Protein AF-A0A4Q1FIN6-F1 (afdb_monomer_lite)

Radius of gyration: 19.51 Å; chains: 1; bounding box: 45×36×55 Å

Sequence (145 aa):
LEYKYTGNRLNQVIESAMNDTGYEGGNNMIDYDVNGNMTSMKDKGINSIVYNHLNLPNAFAMNYPDPIIVGQRSSANVGYLYRADGTKLRKTYSTRPARGNIRTSMTDYLDGFQYSYREAGGICLTCRTEYAFEEQAYGNISTAF

Foldseek 3Di:
DDFDDDVPATFWDADPDPDPPPQQATPDTFDADPVGHTQADVSVQFRGFDADPVRHTAKTKGWDAAPPDGPFIKIKMWGWDADPVRHTAKIKIWIDGSDDAIKIKMWGDDPNDIDIDTDPHDPDPPPPPVPPPPPCVPPDPPDDD

Structure (mmCIF, N/CA/C/O backbone):
data_AF-A0A4Q1FIN6-F1
#
_entry.id   AF-A0A4Q1FIN6-F1
#
loop_
_atom_site.group_PDB
_atom_site.id
_atom_site.type_symbol
_atom_site.label_atom_id
_atom_site.label_alt_id
_atom_site.label_comp_id
_atom_site.label_asym_id
_atom_site.label_entity_id
_atom_site.label_seq_id
_atom_site.pdbx_PDB_ins_code
_atom_site.Cartn_x
_atom_site.Cartn_y
_atom_site.Cartn_z
_atom_site.occupancy
_atom_site.B_iso_or_equiv
_atom_site.auth_seq_id
_atom_site.auth_comp_id
_atom_site.auth_asym_id
_atom_site.auth_atom_id
_atom_site.pdbx_PDB_model_num
ATOM 1 N N . LEU A 1 1 ? -11.614 7.929 20.651 1.00 92.00 1 LEU A N 1
ATOM 2 C CA . LEU A 1 1 ? -10.878 6.816 20.026 1.00 92.00 1 LEU A CA 1
ATOM 3 C C . LEU A 1 1 ? -10.978 5.516 20.825 1.00 92.00 1 LEU A C 1
ATOM 5 O O . LEU A 1 1 ? -10.519 5.448 21.959 1.00 92.00 1 LEU A O 1
ATOM 9 N N . GLU A 1 2 ? -11.569 4.492 20.220 1.00 94.69 2 GLU A N 1
ATOM 10 C CA . GLU A 1 2 ? -11.698 3.129 20.735 1.00 94.69 2 GLU A CA 1
ATOM 11 C C . GLU A 1 2 ? -11.247 2.121 19.663 1.00 94.69 2 GLU A C 1
ATOM 13 O O . GLU A 1 2 ? -11.456 2.330 18.469 1.00 94.69 2 GLU A O 1
ATOM 18 N N . TYR A 1 3 ? -10.653 1.008 20.093 1.00 96.12 3 TYR A N 1
ATOM 19 C CA . TYR A 1 3 ? -10.201 -0.074 19.221 1.00 96.12 3 TYR A CA 1
ATOM 20 C C . TYR A 1 3 ? -10.853 -1.390 19.649 1.00 96.12 3 TYR A C 1
ATOM 22 O O . TYR A 1 3 ? -10.762 -1.780 20.815 1.00 96.12 3 TYR A O 1
ATOM 30 N N . LYS A 1 4 ? -11.496 -2.093 18.715 1.00 97.69 4 LYS A N 1
ATOM 31 C CA . LYS A 1 4 ? -12.129 -3.396 18.966 1.00 97.69 4 LYS A CA 1
ATOM 32 C C . LYS A 1 4 ? -11.253 -4.513 18.416 1.00 97.69 4 LYS A C 1
ATOM 34 O O . LYS A 1 4 ? -10.851 -4.459 17.257 1.00 97.69 4 LYS A O 1
ATOM 39 N N . TYR A 1 5 ? -11.024 -5.552 19.213 1.00 97.75 5 TYR A N 1
ATOM 40 C CA . TYR A 1 5 ? -10.143 -6.665 18.856 1.00 97.75 5 TYR A CA 1
ATOM 41 C C . TYR A 1 5 ? -10.814 -8.030 19.022 1.00 97.75 5 TYR A C 1
ATOM 43 O O . TYR A 1 5 ? -11.713 -8.204 19.844 1.00 97.75 5 TYR A O 1
ATOM 51 N N . THR A 1 6 ? -10.314 -9.018 18.280 1.00 97.06 6 THR A N 1
ATOM 52 C CA . THR A 1 6 ? -10.468 -10.447 18.580 1.00 97.06 6 THR A CA 1
ATOM 53 C C . THR A 1 6 ? -9.068 -11.035 18.702 1.00 97.06 6 THR A C 1
ATOM 55 O O . THR A 1 6 ? -8.363 -11.169 17.704 1.00 97.06 6 THR A O 1
ATOM 58 N N . GLY A 1 7 ? -8.637 -11.352 19.924 1.00 95.69 7 GLY A N 1
ATOM 59 C CA . GLY A 1 7 ? -7.244 -11.732 20.175 1.00 95.69 7 GLY A CA 1
ATOM 60 C C . GLY A 1 7 ? -6.283 -10.602 19.785 1.00 95.69 7 GLY A C 1
ATOM 61 O O . GLY A 1 7 ? -6.465 -9.465 20.211 1.00 95.69 7 GLY A O 1
ATOM 62 N N . ASN A 1 8 ? -5.289 -10.905 18.947 1.00 94.44 8 ASN A N 1
ATOM 63 C CA . ASN A 1 8 ? -4.322 -9.940 18.406 1.00 94.44 8 ASN A CA 1
ATOM 64 C C . ASN A 1 8 ? -4.776 -9.269 17.091 1.00 94.44 8 ASN A C 1
ATOM 66 O O . ASN A 1 8 ? -3.990 -8.563 16.461 1.00 94.44 8 ASN A O 1
ATOM 70 N N . ARG A 1 9 ? -6.022 -9.491 16.657 1.00 96.19 9 ARG A N 1
ATOM 71 C CA . ARG A 1 9 ? -6.572 -8.952 15.408 1.00 96.19 9 ARG A CA 1
ATOM 72 C C . ARG A 1 9 ? -7.428 -7.717 15.669 1.00 96.19 9 ARG A C 1
ATOM 74 O O . ARG A 1 9 ? -8.402 -7.798 16.417 1.00 96.19 9 ARG A O 1
ATOM 81 N N . LEU A 1 10 ? -7.090 -6.595 15.033 1.00 97.38 10 LEU A N 1
ATOM 82 C CA . LEU A 1 10 ? -7.887 -5.366 15.066 1.00 97.38 10 LEU A CA 1
ATOM 83 C C . LEU A 1 10 ? -9.116 -5.516 14.164 1.00 97.38 10 LEU A C 1
ATOM 85 O O . LEU A 1 10 ? -8.983 -5.628 12.956 1.00 97.38 10 LEU A O 1
ATOM 89 N N . ASN A 1 11 ? -10.315 -5.486 14.732 1.00 97.50 11 ASN A N 1
ATOM 90 C CA . ASN A 1 11 ? -11.551 -5.640 13.964 1.00 97.50 11 ASN A CA 1
ATOM 91 C C . ASN A 1 11 ? -12.143 -4.300 13.511 1.00 97.50 11 ASN A C 1
ATOM 93 O O . ASN A 1 11 ? -12.801 -4.248 12.477 1.00 97.50 11 ASN A O 1
ATOM 97 N N . GLN A 1 12 ? -11.983 -3.240 14.310 1.00 97.31 12 GLN A N 1
ATOM 98 C CA . GLN A 1 12 ? -12.655 -1.958 14.085 1.00 97.31 12 GLN A CA 1
ATOM 99 C C . GLN A 1 12 ? -11.961 -0.839 14.872 1.00 97.31 12 GLN A C 1
ATOM 101 O O . GLN A 1 12 ? -11.535 -1.055 16.011 1.00 97.31 12 GLN A O 1
ATOM 106 N N . VAL A 1 13 ? -11.900 0.362 14.292 1.00 95.56 13 VAL A N 1
ATOM 107 C CA . VAL A 1 13 ? -11.505 1.599 14.983 1.00 95.56 13 VAL A CA 1
ATOM 108 C C . VAL A 1 13 ? -12.723 2.510 15.057 1.00 95.56 13 VAL A C 1
ATOM 110 O O . VAL A 1 13 ? -13.366 2.760 14.043 1.00 95.56 13 VAL A O 1
ATOM 113 N N . ILE A 1 14 ? -13.066 2.996 16.247 1.00 93.75 14 ILE A N 1
ATOM 114 C CA . ILE A 1 14 ? -14.185 3.916 16.462 1.00 93.75 14 ILE A CA 1
ATOM 115 C C . ILE A 1 14 ? -13.612 5.245 16.944 1.00 93.75 14 ILE A C 1
ATOM 117 O O . ILE A 1 14 ? -13.064 5.341 18.045 1.00 93.75 14 ILE A O 1
ATOM 121 N N . GLU A 1 15 ? -13.740 6.284 16.124 1.00 89.44 15 GLU A N 1
ATOM 122 C CA . GLU A 1 15 ? -13.460 7.653 16.543 1.00 89.44 15 GLU A CA 1
ATOM 123 C C . GLU A 1 15 ? -14.772 8.378 16.844 1.00 89.44 15 GLU A C 1
ATOM 125 O O . GLU A 1 15 ? -15.567 8.649 15.950 1.00 89.44 15 GLU A O 1
ATOM 130 N N . SER A 1 16 ? -15.003 8.658 18.125 1.00 87.75 16 SER A N 1
ATOM 131 C CA . SER A 1 16 ? -16.193 9.377 18.599 1.00 87.75 16 SER A CA 1
ATOM 132 C C . SER A 1 16 ? -15.916 10.860 18.833 1.00 87.75 16 SER A C 1
ATOM 134 O O . SER A 1 16 ? -16.850 11.626 19.065 1.00 87.75 16 SER A O 1
ATOM 136 N N . ALA A 1 17 ? -14.645 11.274 18.827 1.00 84.25 17 ALA A N 1
ATOM 137 C CA . ALA A 1 17 ? -14.299 12.681 18.912 1.00 84.25 17 ALA A CA 1
ATOM 138 C C . ALA A 1 17 ? -14.576 13.351 17.559 1.00 84.25 17 ALA A C 1
ATOM 140 O O . ALA A 1 17 ? -14.080 12.903 16.530 1.00 84.25 17 ALA A O 1
ATOM 141 N N . MET A 1 18 ? -15.323 14.458 17.562 1.00 74.38 18 MET A N 1
ATOM 142 C CA . MET A 1 18 ? -15.483 15.328 16.387 1.00 74.38 18 MET A CA 1
ATOM 143 C C . MET A 1 18 ? -14.222 16.183 16.181 1.00 74.38 18 MET A C 1
ATOM 145 O O . MET A 1 18 ? -14.266 17.405 16.285 1.00 74.38 18 MET A O 1
ATOM 149 N N . ASN A 1 19 ? -13.075 15.528 15.993 1.00 77.25 19 ASN A N 1
ATOM 150 C CA .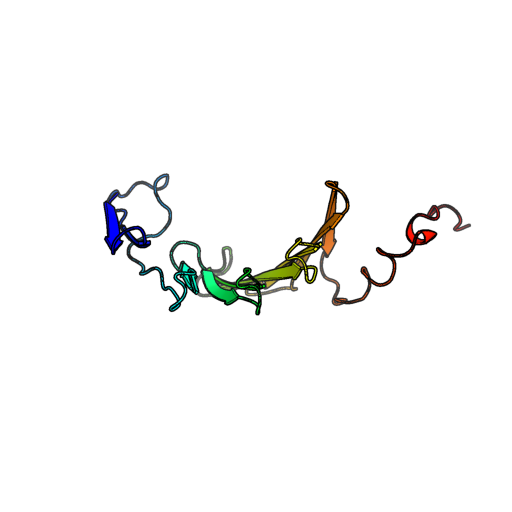 ASN A 1 19 ? -11.798 16.181 15.743 1.00 77.25 19 ASN A CA 1
ATOM 151 C C . ASN A 1 19 ? -11.298 15.829 14.340 1.00 77.25 19 ASN A C 1
ATOM 153 O O . ASN A 1 19 ? -10.924 14.685 14.082 1.00 77.25 19 ASN A O 1
ATOM 157 N N . ASP A 1 20 ? -11.194 16.843 13.487 1.00 74.06 20 ASP A N 1
ATOM 158 C CA . ASP A 1 20 ? -10.748 16.722 12.095 1.00 74.06 20 ASP A CA 1
ATOM 159 C C . ASP A 1 20 ? -9.272 16.301 11.948 1.00 74.06 20 ASP A C 1
ATOM 161 O O . ASP A 1 20 ? -8.829 15.966 10.855 1.00 74.06 20 ASP A O 1
ATOM 165 N N . THR A 1 21 ? -8.498 16.295 13.040 1.00 83.62 21 THR A N 1
ATOM 166 C CA . THR A 1 21 ? -7.094 15.832 13.072 1.00 83.62 21 THR A CA 1
ATOM 167 C C . THR A 1 21 ? -6.921 14.429 13.667 1.00 83.62 21 THR A C 1
ATOM 169 O O . THR A 1 21 ? -5.796 13.953 13.819 1.00 83.62 21 THR A O 1
ATOM 172 N N . GLY A 1 22 ? -8.024 13.783 14.057 1.00 84.31 22 GLY A N 1
ATOM 173 C CA . GLY A 1 22 ? -8.038 12.450 14.656 1.00 84.31 22 GLY A CA 1
ATOM 174 C C . GLY A 1 22 ? -7.893 11.315 13.640 1.00 84.31 22 GLY A C 1
ATOM 175 O O . GLY A 1 22 ? -7.380 11.479 12.534 1.00 84.31 22 GLY A O 1
ATOM 176 N N . TYR A 1 23 ? -8.352 10.120 14.022 1.00 88.62 23 TYR A N 1
ATOM 177 C CA . TYR A 1 23 ? -8.404 9.001 13.087 1.00 88.62 23 TYR A CA 1
ATOM 178 C C . TYR A 1 23 ? -9.406 9.298 11.964 1.00 88.62 23 TYR A C 1
ATOM 180 O O . TYR A 1 23 ? -10.609 9.350 12.193 1.00 88.62 23 TYR A O 1
ATOM 188 N N . GLU A 1 24 ? -8.900 9.469 10.742 1.00 82.25 24 GLU A N 1
ATOM 189 C CA . GLU A 1 24 ? -9.739 9.684 9.562 1.00 82.25 24 GLU A CA 1
ATOM 190 C C . GLU A 1 24 ? -10.608 8.451 9.270 1.00 82.25 24 GLU A C 1
ATOM 192 O O . GLU A 1 24 ? -10.077 7.356 9.027 1.00 82.25 24 GLU A O 1
ATOM 197 N N . GLY A 1 25 ? -11.928 8.655 9.256 1.00 79.00 25 GLY A N 1
ATOM 198 C CA . GLY A 1 25 ? -12.928 7.605 9.074 1.00 79.00 25 GLY A CA 1
ATOM 199 C C . GLY A 1 25 ? -13.342 6.965 10.398 1.00 79.00 25 GLY A C 1
ATOM 200 O O . GLY A 1 25 ? -13.456 7.637 11.419 1.00 79.00 25 GLY A O 1
ATOM 201 N N . GLY A 1 26 ? -13.589 5.658 10.374 1.00 88.00 26 GLY A N 1
ATOM 202 C CA . GLY A 1 26 ? -13.938 4.873 11.549 1.00 88.00 26 GLY A CA 1
ATOM 203 C C . GLY A 1 26 ? -15.290 4.190 11.428 1.00 88.00 26 GLY A C 1
ATOM 204 O O . GLY A 1 26 ? -16.065 4.387 10.489 1.00 88.00 26 GLY A O 1
ATOM 205 N N . ASN A 1 27 ? -15.565 3.361 12.428 1.00 93.25 27 ASN A N 1
ATOM 206 C CA . ASN A 1 27 ? -16.770 2.557 12.556 1.00 93.25 27 ASN A CA 1
ATOM 207 C C . ASN A 1 27 ? -16.973 1.531 11.420 1.00 93.25 27 ASN A C 1
ATOM 209 O O . ASN A 1 27 ? -17.999 0.855 11.393 1.00 93.25 27 ASN A O 1
ATOM 213 N N . ASN A 1 28 ? -15.998 1.328 10.526 1.00 95.50 28 ASN A N 1
ATOM 214 C CA . ASN A 1 28 ? -16.043 0.245 9.547 1.00 95.50 28 ASN A CA 1
ATOM 215 C C . ASN A 1 28 ? -15.323 -1.003 10.058 1.00 95.50 28 ASN A C 1
ATOM 217 O O . ASN A 1 28 ? -14.253 -0.930 10.659 1.00 95.50 28 ASN A O 1
ATOM 221 N N . MET A 1 29 ? -15.895 -2.167 9.755 1.00 97.44 29 MET A N 1
ATOM 222 C CA . MET A 1 29 ? -15.228 -3.444 9.994 1.00 97.44 29 MET A CA 1
ATOM 223 C C . MET A 1 29 ? -14.031 -3.615 9.058 1.00 97.44 29 MET A C 1
ATOM 225 O O . MET A 1 29 ? -14.106 -3.300 7.866 1.00 97.44 29 MET A O 1
ATOM 229 N N . ILE A 1 30 ? -12.953 -4.145 9.624 1.00 98.25 30 ILE A N 1
ATOM 230 C CA . ILE A 1 30 ? -11.767 -4.616 8.920 1.00 98.25 30 ILE A CA 1
ATOM 231 C C . ILE A 1 30 ? -11.948 -6.116 8.696 1.00 98.25 30 ILE A C 1
ATOM 233 O O . ILE A 1 30 ? -12.078 -6.887 9.652 1.00 98.25 30 ILE A O 1
ATOM 237 N N . ASP A 1 31 ? -11.994 -6.518 7.430 1.00 98.19 31 ASP A N 1
ATOM 238 C CA . ASP A 1 31 ? -12.196 -7.913 7.049 1.00 98.19 31 ASP A CA 1
ATOM 239 C C . ASP A 1 31 ? -10.853 -8.648 6.964 1.00 98.19 31 ASP A C 1
ATOM 241 O O . ASP A 1 31 ? -9.815 -8.047 6.672 1.00 98.19 31 ASP A O 1
ATOM 245 N N . TYR A 1 32 ? -10.879 -9.959 7.210 1.00 98.12 32 TYR A N 1
ATOM 246 C CA . TYR A 1 32 ? -9.703 -10.825 7.183 1.00 98.12 32 TYR A CA 1
ATOM 247 C C . TYR A 1 32 ? -10.011 -12.159 6.508 1.00 98.12 32 TYR A C 1
ATOM 249 O O . TYR A 1 32 ? -11.142 -12.643 6.568 1.00 98.12 32 TYR A O 1
ATOM 257 N N . ASP A 1 33 ? -8.999 -12.769 5.899 1.00 96.44 33 ASP A N 1
ATOM 258 C CA . ASP A 1 33 ? -9.067 -14.154 5.441 1.00 96.44 33 ASP A CA 1
ATOM 259 C C . ASP A 1 33 ? -8.766 -15.153 6.575 1.00 96.44 33 ASP A C 1
ATOM 261 O O . ASP A 1 33 ? -8.475 -14.787 7.719 1.00 96.44 33 ASP A O 1
ATOM 265 N N . VAL A 1 34 ? -8.848 -16.447 6.254 1.00 95.00 34 VAL A N 1
ATOM 266 C CA . VAL A 1 34 ? -8.607 -17.549 7.203 1.00 95.00 34 VAL A CA 1
ATOM 267 C C . VAL A 1 34 ? -7.155 -17.641 7.680 1.00 95.00 34 VAL A C 1
ATOM 269 O O . VAL A 1 34 ? -6.909 -18.194 8.748 1.00 95.00 34 VAL A O 1
ATOM 272 N N . ASN A 1 35 ? -6.209 -17.079 6.924 1.00 94.75 35 ASN A N 1
ATOM 273 C CA . ASN A 1 35 ? -4.792 -17.025 7.284 1.00 94.75 35 ASN A CA 1
ATOM 274 C C . ASN A 1 35 ? -4.478 -15.808 8.171 1.00 94.75 35 ASN A C 1
ATOM 276 O O . ASN A 1 3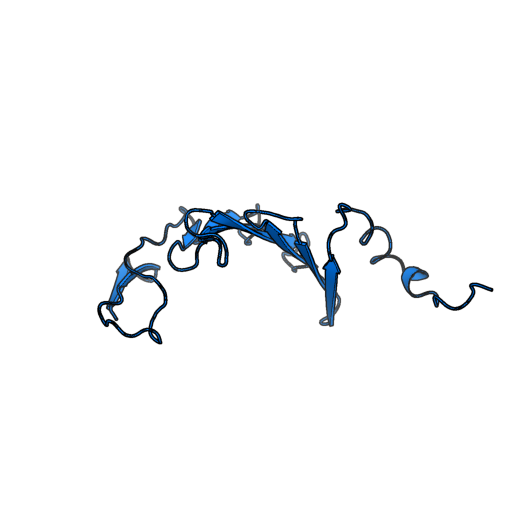5 ? -3.342 -15.637 8.609 1.00 94.75 35 ASN A O 1
ATOM 280 N N . GLY A 1 36 ? -5.477 -14.965 8.451 1.00 95.19 36 GLY A N 1
ATOM 281 C CA . GLY A 1 36 ? -5.329 -13.765 9.265 1.00 95.19 36 GLY A CA 1
ATOM 282 C C . GLY A 1 36 ? -4.791 -12.563 8.495 1.00 95.19 36 GLY A C 1
ATOM 283 O O . GLY A 1 36 ? -4.437 -11.564 9.123 1.00 95.19 36 GLY A O 1
ATOM 284 N N . ASN A 1 37 ? -4.753 -12.608 7.161 1.00 97.69 37 ASN A N 1
ATOM 285 C CA . ASN A 1 37 ? -4.421 -11.427 6.376 1.00 97.69 37 ASN A CA 1
ATOM 286 C C . ASN A 1 37 ? -5.636 -10.514 6.242 1.00 97.69 37 ASN A C 1
ATOM 288 O O . ASN A 1 37 ? -6.764 -10.979 6.101 1.00 97.69 37 ASN A O 1
ATOM 292 N N . MET A 1 38 ? -5.405 -9.205 6.252 1.00 97.88 38 MET A N 1
ATOM 293 C CA . MET A 1 38 ? -6.457 -8.213 6.053 1.00 97.88 38 MET A CA 1
ATOM 294 C C . MET A 1 38 ? -6.960 -8.254 4.607 1.00 97.88 38 MET A C 1
ATOM 296 O O . MET A 1 38 ? -6.171 -8.111 3.685 1.00 97.88 38 MET A O 1
ATOM 300 N N . THR A 1 39 ? -8.265 -8.381 4.387 1.00 98.31 39 THR A N 1
ATOM 301 C CA . THR A 1 39 ? -8.869 -8.371 3.044 1.00 98.31 39 THR A CA 1
ATOM 302 C C . THR A 1 39 ? -9.565 -7.056 2.717 1.00 98.31 39 THR A C 1
ATOM 304 O O . THR A 1 39 ? -9.785 -6.776 1.540 1.00 98.31 39 THR A O 1
ATOM 307 N N . SER A 1 40 ? -9.872 -6.210 3.706 1.00 97.88 40 SER A N 1
ATOM 308 C CA . SER A 1 40 ? -10.412 -4.864 3.481 1.00 97.88 40 SER A CA 1
ATOM 309 C C . SER A 1 40 ? -10.042 -3.897 4.615 1.00 97.88 40 SER A C 1
ATOM 311 O O . SER A 1 40 ? -9.857 -4.307 5.758 1.00 97.88 40 SER A O 1
ATOM 313 N N . MET A 1 41 ? -9.955 -2.598 4.305 1.00 96.25 41 MET A N 1
ATOM 314 C CA . MET A 1 41 ? -9.803 -1.519 5.290 1.00 96.25 41 MET A CA 1
ATOM 315 C C . MET A 1 41 ? 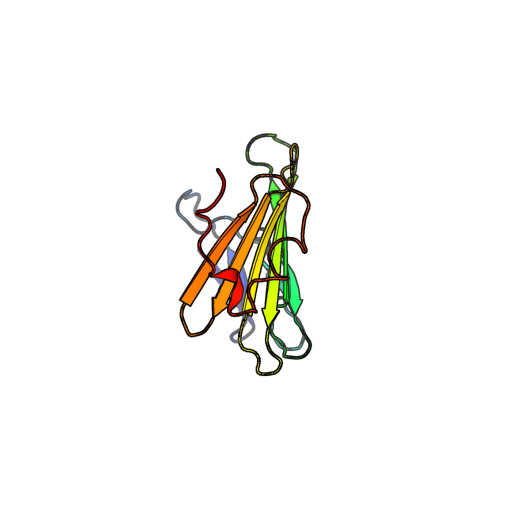-10.529 -0.268 4.793 1.00 96.25 41 MET A C 1
ATOM 317 O O . MET A 1 41 ? -9.930 0.684 4.282 1.00 96.25 41 MET A O 1
ATOM 321 N N . LYS A 1 42 ? -11.859 -0.289 4.911 1.00 95.44 42 LYS A N 1
ATOM 322 C CA . LYS A 1 42 ? -12.752 0.728 4.329 1.00 95.44 42 LYS A CA 1
ATOM 323 C C . LYS A 1 42 ? -12.509 2.133 4.883 1.00 95.44 42 LYS A C 1
ATOM 325 O O . LYS A 1 42 ? -12.641 3.092 4.130 1.00 95.44 42 LYS A O 1
ATOM 330 N N . ASP A 1 43 ? -12.046 2.245 6.128 1.00 92.56 43 ASP A N 1
ATOM 331 C CA . ASP A 1 43 ? -11.628 3.519 6.737 1.00 92.56 43 ASP A CA 1
ATOM 332 C C . ASP A 1 43 ? -10.491 4.207 5.971 1.00 92.56 43 ASP A C 1
ATOM 334 O O . ASP A 1 43 ? -10.348 5.423 6.024 1.00 92.56 43 ASP A O 1
ATOM 338 N N . LYS A 1 44 ? -9.690 3.441 5.222 1.00 90.88 44 LYS A N 1
ATOM 339 C CA . LYS A 1 44 ? -8.615 3.945 4.353 1.00 90.88 44 LYS A CA 1
ATOM 340 C C . LYS A 1 44 ? -8.965 3.846 2.869 1.00 90.88 44 LYS A C 1
ATOM 342 O O . LYS A 1 44 ? -8.089 3.911 2.011 1.00 90.88 44 LYS A O 1
ATOM 347 N N . GLY A 1 45 ? -10.249 3.657 2.560 1.00 93.00 45 GLY A N 1
ATOM 348 C CA . GLY A 1 45 ? -10.756 3.514 1.200 1.00 93.00 45 GLY A CA 1
ATOM 349 C C . GLY A 1 45 ? -10.335 2.219 0.507 1.00 93.00 45 GLY A C 1
ATOM 350 O O . GLY A 1 45 ? -10.530 2.118 -0.698 1.00 93.00 45 GLY A O 1
ATOM 351 N N . ILE A 1 46 ? -9.763 1.240 1.222 1.00 96.62 46 ILE A N 1
ATOM 352 C CA . ILE A 1 46 ? -9.320 -0.043 0.657 1.00 96.62 46 ILE A CA 1
ATOM 353 C C . ILE A 1 46 ? -10.493 -1.023 0.692 1.00 96.62 46 ILE A C 1
ATOM 355 O O . ILE A 1 46 ? -10.870 -1.525 1.752 1.00 96.62 46 ILE A O 1
ATOM 359 N N . ASN A 1 47 ? -11.073 -1.304 -0.472 1.00 97.19 47 ASN A N 1
ATOM 360 C CA . ASN A 1 47 ? -12.217 -2.205 -0.595 1.00 97.19 47 ASN A CA 1
ATOM 361 C C . ASN A 1 47 ? -11.806 -3.672 -0.656 1.00 97.19 47 ASN A C 1
ATOM 363 O O . ASN A 1 47 ? -12.542 -4.515 -0.153 1.00 97.19 47 ASN A O 1
ATOM 367 N N . SER A 1 48 ? -10.662 -3.967 -1.274 1.00 98.25 48 SER A N 1
ATOM 368 C CA . SER A 1 48 ? -10.145 -5.329 -1.357 1.00 98.25 48 SER A CA 1
ATOM 369 C C . SER A 1 48 ? -8.626 -5.359 -1.346 1.00 98.25 48 SER A C 1
ATOM 371 O O . SER A 1 48 ? -7.982 -4.559 -2.031 1.00 98.25 48 SER A O 1
ATOM 373 N N . ILE A 1 49 ? -8.078 -6.343 -0.647 1.00 98.56 49 ILE A N 1
ATOM 374 C CA . ILE A 1 49 ? -6.677 -6.742 -0.695 1.00 98.56 49 ILE A CA 1
ATOM 375 C C . ILE A 1 49 ? -6.644 -8.200 -1.147 1.00 98.56 49 ILE A C 1
ATOM 377 O O . ILE A 1 49 ? -7.305 -9.057 -0.563 1.00 98.56 49 ILE A O 1
ATOM 381 N N . VAL A 1 50 ? -5.900 -8.469 -2.214 1.00 98.06 50 VAL A N 1
ATOM 382 C CA . VAL A 1 50 ? -5.701 -9.810 -2.767 1.00 98.06 50 VAL A CA 1
ATOM 383 C C . VAL A 1 50 ? -4.256 -10.210 -2.537 1.00 98.06 50 VAL A C 1
ATOM 385 O O . VAL A 1 50 ? -3.353 -9.396 -2.733 1.00 98.06 50 VAL A O 1
ATOM 388 N N . TYR A 1 51 ? -4.043 -11.467 -2.167 1.00 98.12 51 TYR A N 1
ATOM 389 C CA . TYR A 1 51 ? -2.735 -12.044 -1.875 1.00 98.12 51 TYR A CA 1
ATOM 390 C C . TYR A 1 51 ? -2.336 -13.053 -2.953 1.00 98.12 51 TYR A C 1
ATOM 392 O O . TYR A 1 51 ? -3.192 -13.628 -3.625 1.00 98.12 51 TYR A O 1
ATOM 400 N N . ASN A 1 52 ? -1.032 -13.242 -3.148 1.00 95.88 52 ASN A N 1
ATOM 401 C CA . ASN A 1 52 ? -0.504 -14.262 -4.053 1.00 95.88 52 ASN A CA 1
ATOM 402 C C . ASN A 1 52 ? -0.292 -15.609 -3.331 1.00 95.88 52 ASN A C 1
ATOM 404 O O . ASN A 1 52 ? -0.530 -15.739 -2.132 1.00 95.88 52 ASN A O 1
ATOM 408 N N . HIS A 1 53 ? 0.206 -16.614 -4.057 1.00 95.00 53 HIS A N 1
ATOM 409 C CA . HIS A 1 53 ? 0.478 -17.953 -3.512 1.00 95.00 53 HIS A CA 1
ATOM 410 C C . HIS A 1 53 ? 1.546 -17.990 -2.402 1.00 95.00 53 HIS A C 1
ATOM 412 O O . HIS A 1 53 ? 1.606 -18.967 -1.664 1.00 95.00 53 HIS A O 1
ATOM 418 N N . LEU A 1 54 ? 2.363 -16.938 -2.258 1.00 96.25 54 LEU A N 1
ATOM 419 C CA . LEU A 1 54 ? 3.332 -16.773 -1.165 1.00 96.25 54 LEU A CA 1
ATOM 420 C C . LEU A 1 54 ? 2.729 -16.037 0.042 1.00 96.25 54 LEU A C 1
ATOM 422 O O . LEU A 1 54 ? 3.455 -15.652 0.955 1.00 96.25 54 LEU A O 1
ATOM 426 N N . ASN A 1 55 ? 1.413 -15.802 0.035 1.00 96.88 55 ASN A N 1
ATOM 427 C CA . ASN A 1 55 ? 0.703 -15.017 1.038 1.00 96.88 55 ASN A CA 1
ATOM 428 C C . ASN A 1 55 ? 1.197 -13.556 1.138 1.00 96.88 55 ASN A C 1
ATOM 430 O O . ASN A 1 55 ? 1.057 -12.906 2.173 1.00 96.88 55 ASN A O 1
ATOM 434 N N . LEU A 1 56 ? 1.778 -13.021 0.057 1.00 97.44 56 LEU A N 1
ATOM 435 C CA . LEU A 1 56 ? 2.214 -11.626 -0.034 1.00 97.44 56 LEU A CA 1
ATOM 436 C C . LEU A 1 56 ? 1.119 -10.764 -0.681 1.00 97.44 56 LEU A C 1
ATOM 438 O O . LEU A 1 56 ? 0.440 -11.244 -1.595 1.00 97.44 56 LEU A O 1
ATOM 442 N N . PRO A 1 57 ? 0.947 -9.493 -0.263 1.00 97.19 57 PRO A N 1
ATOM 443 C CA . PRO A 1 57 ? -0.040 -8.603 -0.867 1.00 97.19 57 PRO A CA 1
ATOM 444 C C . PRO A 1 57 ? 0.224 -8.407 -2.362 1.00 97.19 57 PRO A C 1
ATOM 446 O O . PRO A 1 57 ? 1.258 -7.883 -2.753 1.00 97.19 57 PRO A O 1
ATOM 449 N N . ASN A 1 58 ? -0.721 -8.800 -3.204 1.00 97.38 58 ASN A N 1
ATOM 450 C CA . ASN A 1 58 ? -0.599 -8.753 -4.657 1.00 97.38 58 ASN A CA 1
ATOM 451 C C . ASN A 1 58 ? -1.286 -7.521 -5.251 1.00 97.38 58 ASN A C 1
ATOM 453 O O . ASN A 1 58 ? -0.718 -6.841 -6.106 1.00 97.38 58 ASN A O 1
ATOM 457 N N . ALA A 1 59 ? -2.501 -7.222 -4.786 1.00 97.50 59 ALA A N 1
ATOM 458 C CA . ALA A 1 59 ? -3.291 -6.115 -5.305 1.00 97.50 59 ALA A CA 1
ATOM 459 C C . ALA A 1 59 ? -4.170 -5.469 -4.231 1.00 97.50 59 ALA A C 1
ATOM 461 O O . ALA A 1 59 ? -4.746 -6.157 -3.394 1.00 97.50 59 ALA A O 1
ATOM 462 N N . PHE A 1 60 ? -4.306 -4.148 -4.301 1.00 98.25 60 PHE A N 1
ATOM 463 C CA . PHE A 1 60 ? -5.224 -3.342 -3.504 1.00 98.25 60 PHE A CA 1
ATOM 464 C C . PHE A 1 60 ? -6.154 -2.621 -4.468 1.00 98.25 60 PHE A C 1
ATOM 466 O O . PHE A 1 60 ? -5.661 -1.954 -5.379 1.00 98.25 60 PHE A O 1
ATOM 473 N N . ALA A 1 61 ? -7.464 -2.709 -4.248 1.00 97.94 61 ALA A N 1
ATOM 474 C CA . ALA A 1 61 ? -8.442 -1.884 -4.947 1.00 97.94 61 ALA A CA 1
ATOM 475 C C . ALA A 1 61 ? -9.066 -0.896 -3.965 1.00 97.94 61 ALA A C 1
ATOM 477 O O . ALA A 1 61 ? -9.531 -1.274 -2.884 1.00 97.94 61 ALA A O 1
ATOM 478 N N . MET A 1 62 ? -9.058 0.376 -4.346 1.00 97.06 62 MET A N 1
ATOM 479 C CA . MET A 1 62 ? -9.496 1.485 -3.514 1.00 97.06 62 MET A CA 1
ATOM 480 C C . MET A 1 62 ? -10.575 2.283 -4.228 1.00 97.06 62 MET A C 1
ATOM 482 O O . MET A 1 62 ? -10.427 2.603 -5.407 1.00 97.06 62 MET A O 1
ATOM 486 N N . ASN A 1 63 ? -11.623 2.660 -3.504 1.00 93.12 63 ASN A N 1
ATOM 487 C CA . ASN A 1 63 ? -12.669 3.549 -3.992 1.00 93.12 63 ASN A CA 1
ATOM 488 C C . ASN A 1 63 ? -12.965 4.611 -2.942 1.00 93.12 63 ASN A C 1
ATOM 490 O O . ASN A 1 63 ? -13.280 4.308 -1.791 1.00 93.12 63 ASN A O 1
ATOM 494 N N . TYR A 1 64 ? -12.918 5.866 -3.360 1.00 90.00 64 TYR A N 1
ATOM 495 C CA . TYR A 1 64 ? -13.115 7.015 -2.486 1.00 90.00 64 TYR A CA 1
ATOM 496 C C . TYR A 1 64 ? -13.950 8.087 -3.198 1.00 90.00 64 TYR A C 1
ATOM 498 O O . TYR A 1 64 ? -14.066 8.068 -4.429 1.00 90.00 64 TYR A O 1
ATOM 506 N N . PRO A 1 65 ? -14.624 8.977 -2.449 1.00 90.88 65 PRO A N 1
ATOM 507 C CA . PRO A 1 65 ? -15.290 10.135 -3.035 1.00 90.88 65 PRO A CA 1
ATOM 508 C C . PRO A 1 65 ? -14.318 10.931 -3.907 1.00 90.88 65 PRO A C 1
ATOM 510 O O . PRO A 1 65 ? -13.154 11.103 -3.544 1.00 90.88 65 PRO A O 1
ATOM 513 N N . ASP A 1 66 ? -14.777 11.379 -5.073 1.00 90.81 66 ASP A N 1
ATOM 514 C CA . ASP A 1 66 ? -13.957 12.239 -5.916 1.00 90.81 66 ASP A CA 1
ATOM 515 C C . ASP A 1 66 ? -13.702 13.579 -5.197 1.00 90.81 66 ASP A C 1
ATOM 517 O O . ASP A 1 66 ? -14.651 14.176 -4.682 1.00 90.81 66 ASP A O 1
ATOM 521 N N . PRO A 1 67 ? -12.447 14.059 -5.131 1.00 85.38 67 PRO A N 1
ATOM 522 C CA . PRO A 1 67 ? -12.113 15.263 -4.372 1.00 85.38 67 PRO A CA 1
ATOM 523 C C . PRO A 1 67 ? -12.640 16.554 -5.012 1.00 85.38 67 PRO A C 1
ATOM 525 O O . PRO A 1 67 ? -12.635 17.593 -4.359 1.00 85.38 67 PRO A O 1
ATOM 528 N N . ILE A 1 68 ? -13.054 16.516 -6.284 1.00 87.56 68 ILE A N 1
ATOM 529 C CA . ILE A 1 68 ? -13.493 17.697 -7.037 1.00 87.56 68 ILE A CA 1
ATOM 530 C C . ILE A 1 68 ? -14.986 17.602 -7.363 1.00 87.56 68 ILE A C 1
ATOM 532 O O . 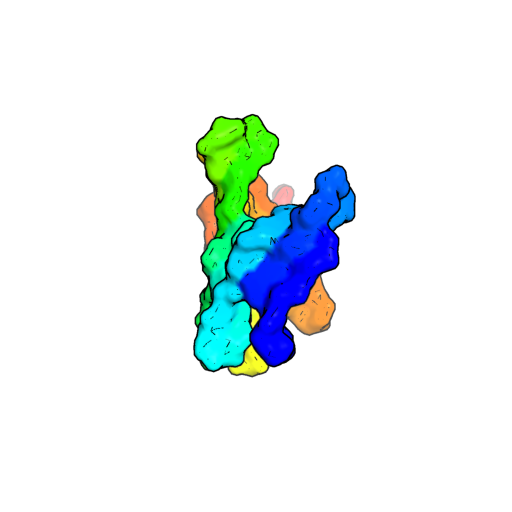ILE A 1 68 ? -15.708 18.591 -7.244 1.00 87.56 68 ILE A O 1
ATOM 536 N N . ILE A 1 69 ? -15.466 16.427 -7.783 1.00 89.88 69 ILE A N 1
ATOM 537 C CA . ILE A 1 69 ? -16.838 16.251 -8.270 1.00 89.88 69 ILE A CA 1
ATOM 538 C C . ILE A 1 69 ? -17.691 15.520 -7.230 1.00 89.88 69 ILE A C 1
ATOM 540 O O . ILE A 1 69 ? -17.704 14.291 -7.144 1.00 89.88 69 ILE A O 1
ATOM 544 N N . VAL A 1 70 ? -18.466 16.294 -6.469 1.00 92.00 70 VAL A N 1
ATOM 545 C CA . VAL A 1 70 ? -19.383 15.777 -5.442 1.00 92.00 70 VAL A CA 1
ATOM 546 C C . VAL A 1 70 ? -20.355 14.751 -6.037 1.00 92.00 70 VAL A C 1
ATOM 548 O O . VAL A 1 70 ? -20.947 14.964 -7.094 1.00 92.00 70 VAL A O 1
ATOM 551 N N . GLY A 1 71 ? -20.520 13.621 -5.346 1.00 92.19 71 GLY A N 1
ATOM 552 C CA . GLY A 1 71 ? -21.389 12.518 -5.773 1.00 92.19 71 GLY A CA 1
ATOM 553 C C . GLY A 1 71 ? -20.739 11.539 -6.754 1.00 92.19 71 GLY A C 1
ATOM 554 O O . GLY A 1 71 ? -21.311 10.481 -7.015 1.00 92.19 71 GLY A O 1
ATOM 555 N N . GLN A 1 72 ? -19.537 11.832 -7.256 1.00 94.00 72 GLN A N 1
ATOM 556 C CA . GLN A 1 72 ? -18.759 10.887 -8.051 1.00 94.00 72 GLN A CA 1
ATOM 557 C C . GLN A 1 72 ? -17.702 10.165 -7.210 1.00 94.00 72 GLN A C 1
ATOM 559 O O . GLN A 1 72 ? -17.390 10.538 -6.076 1.00 94.00 72 GLN A O 1
ATOM 564 N N . ARG A 1 73 ? -17.179 9.069 -7.761 1.00 92.00 73 ARG A N 1
ATOM 565 C CA . ARG A 1 73 ? -16.154 8.238 -7.130 1.00 92.00 73 ARG A CA 1
ATOM 566 C C . ARG A 1 73 ? -14.887 8.270 -7.967 1.00 92.00 73 ARG A C 1
ATOM 568 O O . ARG A 1 73 ? -14.939 8.126 -9.186 1.00 92.00 73 ARG A O 1
ATOM 575 N N . SER A 1 74 ? -13.767 8.397 -7.279 1.00 93.38 74 SER A N 1
ATOM 576 C CA . SER A 1 74 ? -12.443 8.101 -7.801 1.00 93.38 74 SER A CA 1
ATOM 577 C C . SER A 1 74 ? -12.026 6.709 -7.328 1.00 93.38 74 SER A C 1
ATOM 579 O O . SER A 1 74 ? -12.454 6.238 -6.271 1.00 93.38 74 SER A O 1
ATOM 581 N N . SER A 1 75 ? -11.179 6.048 -8.109 1.00 94.81 75 SER A N 1
ATOM 582 C CA . SER A 1 75 ? -10.610 4.756 -7.722 1.00 94.81 75 SER A CA 1
ATOM 583 C C . SER A 1 75 ? -9.098 4.772 -7.850 1.00 94.81 75 SER A C 1
ATOM 585 O O . SER A 1 75 ? -8.540 5.470 -8.701 1.00 94.81 75 SER A O 1
ATOM 587 N N . ALA A 1 76 ? -8.435 3.982 -7.019 1.00 95.38 76 ALA A N 1
ATOM 588 C CA . ALA A 1 76 ? -7.018 3.716 -7.152 1.00 95.38 76 ALA A CA 1
ATOM 589 C C . ALA A 1 76 ? -6.746 2.224 -7.015 1.00 95.38 76 ALA A C 1
ATOM 591 O O . ALA A 1 76 ? -7.466 1.513 -6.321 1.00 95.38 76 ALA A O 1
ATOM 592 N N . ASN A 1 77 ? -5.685 1.762 -7.661 1.00 95.81 77 ASN A N 1
ATOM 593 C CA . ASN A 1 77 ? -5.199 0.403 -7.506 1.00 95.81 77 ASN A CA 1
ATOM 594 C C . ASN A 1 77 ? -3.713 0.431 -7.182 1.00 95.81 77 ASN A C 1
ATOM 596 O O . ASN A 1 77 ? -2.969 1.249 -7.729 1.00 95.81 77 ASN A O 1
ATOM 600 N N . VAL A 1 78 ? -3.290 -0.479 -6.311 1.00 96.88 78 VAL A N 1
ATOM 601 C CA . VAL A 1 78 ? -1.876 -0.769 -6.068 1.00 96.88 78 VAL A CA 1
ATOM 602 C C . VAL A 1 78 ? -1.633 -2.215 -6.469 1.00 96.88 78 VAL A C 1
ATOM 604 O O . VAL A 1 78 ? -2.309 -3.097 -5.957 1.00 96.88 78 VAL A O 1
ATOM 607 N N . GLY A 1 79 ? -0.686 -2.464 -7.362 1.00 96.88 79 GLY A N 1
ATOM 608 C CA . GLY A 1 79 ? -0.219 -3.800 -7.722 1.00 96.88 79 GLY A CA 1
ATOM 609 C C . GLY A 1 79 ? 1.235 -3.994 -7.317 1.00 96.88 79 GLY A C 1
ATOM 610 O O . GLY A 1 79 ? 2.009 -3.033 -7.295 1.00 96.88 79 GLY A O 1
ATOM 611 N N . TYR A 1 80 ? 1.613 -5.233 -7.025 1.00 96.31 80 TYR A N 1
ATOM 612 C CA . TYR A 1 80 ? 2.982 -5.594 -6.678 1.00 96.31 80 TYR A CA 1
ATOM 613 C C . TYR A 1 80 ? 3.492 -6.744 -7.542 1.00 96.31 80 TYR A C 1
ATOM 615 O O . TYR A 1 80 ? 2.745 -7.658 -7.879 1.00 96.31 80 TYR A O 1
ATOM 623 N N . LEU A 1 81 ? 4.783 -6.701 -7.868 1.00 95.62 81 LEU A N 1
ATOM 624 C CA . LEU A 1 81 ? 5.504 -7.805 -8.495 1.00 95.62 81 LEU A CA 1
ATOM 625 C C . LEU A 1 81 ? 6.575 -8.300 -7.532 1.00 95.62 81 LEU A C 1
ATOM 627 O O . LEU A 1 81 ? 7.301 -7.493 -6.945 1.00 95.62 81 LEU A O 1
ATOM 631 N N . TYR A 1 82 ? 6.694 -9.616 -7.420 1.00 95.88 82 TYR A N 1
ATOM 632 C CA . TYR A 1 82 ? 7.655 -10.277 -6.551 1.00 95.88 82 TYR A CA 1
ATOM 633 C C . TYR A 1 82 ? 8.464 -11.308 -7.330 1.00 95.88 82 TYR A C 1
ATOM 635 O O . TYR A 1 82 ? 7.964 -11.918 -8.275 1.00 95.88 82 TYR A O 1
ATOM 643 N N . ARG A 1 83 ? 9.700 -11.532 -6.889 1.00 94.38 83 ARG A N 1
ATOM 644 C CA . ARG A 1 83 ? 10.462 -12.743 -7.200 1.00 94.38 83 ARG A CA 1
ATOM 645 C C . ARG A 1 83 ? 9.817 -13.953 -6.522 1.00 94.38 83 ARG A C 1
ATOM 647 O O . ARG A 1 83 ? 9.057 -13.814 -5.564 1.00 94.38 83 ARG A O 1
ATOM 654 N N . ALA A 1 84 ? 10.183 -15.150 -6.977 1.00 95.62 84 ALA A N 1
ATOM 655 C CA . ALA A 1 84 ? 9.752 -16.404 -6.354 1.00 95.62 84 ALA A CA 1
ATOM 656 C C . ALA A 1 84 ? 10.236 -16.557 -4.897 1.00 95.62 84 ALA A C 1
ATOM 658 O O . ALA A 1 84 ? 9.601 -17.255 -4.115 1.00 95.62 84 ALA A O 1
ATOM 659 N N . ASP A 1 85 ? 11.324 -15.876 -4.524 1.00 95.81 85 ASP A N 1
ATOM 660 C CA . ASP A 1 85 ? 11.836 -15.802 -3.147 1.00 95.81 85 ASP A CA 1
ATOM 661 C C . ASP A 1 85 ? 11.068 -14.804 -2.250 1.00 95.81 85 ASP A C 1
ATOM 663 O O . ASP A 1 85 ? 11.372 -14.672 -1.068 1.00 95.81 85 ASP A O 1
ATOM 667 N N . GLY A 1 86 ? 10.066 -14.101 -2.792 1.00 96.56 86 GLY A N 1
ATOM 668 C CA . GLY A 1 86 ? 9.263 -13.114 -2.069 1.00 96.56 86 GLY A CA 1
ATOM 669 C C . GLY A 1 86 ? 9.830 -11.690 -2.067 1.00 96.56 86 GLY A C 1
ATOM 670 O O . GLY A 1 86 ? 9.183 -10.778 -1.548 1.00 96.56 86 GLY A O 1
ATOM 671 N N . THR A 1 87 ? 10.989 -11.449 -2.684 1.00 95.50 87 THR A N 1
ATOM 672 C CA . THR A 1 87 ? 11.552 -10.099 -2.828 1.00 95.50 87 THR A CA 1
ATOM 673 C C . THR A 1 87 ? 10.678 -9.258 -3.750 1.00 95.50 87 THR A C 1
ATOM 675 O O . THR A 1 87 ? 10.387 -9.645 -4.883 1.00 95.50 87 THR A O 1
ATOM 678 N N . LYS A 1 88 ? 10.258 -8.081 -3.281 1.00 94.94 88 LYS A N 1
ATOM 679 C CA . LYS A 1 88 ? 9.474 -7.132 -4.080 1.00 94.94 88 LYS A CA 1
ATOM 680 C C . LYS A 1 88 ? 10.351 -6.519 -5.168 1.00 94.94 88 LYS A C 1
ATOM 682 O O . LYS A 1 88 ? 11.376 -5.934 -4.851 1.00 94.94 88 LYS A O 1
ATOM 687 N N . LEU A 1 89 ? 9.902 -6.606 -6.415 1.00 95.00 89 LEU A N 1
ATOM 688 C CA . LEU A 1 89 ? 10.558 -6.009 -7.580 1.00 95.00 89 LEU A CA 1
ATOM 689 C C . LEU A 1 89 ? 9.895 -4.711 -8.015 1.00 95.00 89 LEU A C 1
ATOM 691 O O . LEU A 1 89 ? 10.581 -3.783 -8.422 1.00 95.00 89 LEU A O 1
ATOM 695 N N . ARG A 1 90 ? 8.563 -4.628 -7.919 1.00 95.06 90 ARG A N 1
ATOM 696 C CA . ARG A 1 90 ? 7.810 -3.458 -8.377 1.00 95.06 90 ARG A CA 1
ATOM 697 C C . ARG A 1 90 ? 6.603 -3.169 -7.508 1.00 95.06 90 ARG A C 1
ATOM 699 O O . ARG A 1 90 ? 5.925 -4.078 -7.032 1.00 95.06 90 ARG A O 1
ATOM 706 N N . LYS A 1 91 ? 6.301 -1.882 -7.376 1.00 95.31 91 LYS A N 1
ATOM 707 C CA . LYS A 1 91 ? 4.997 -1.352 -6.983 1.00 95.31 91 LYS A CA 1
ATOM 708 C C . LYS A 1 91 ? 4.432 -0.540 -8.145 1.00 95.31 91 LYS A C 1
ATOM 710 O O . LYS A 1 91 ? 5.080 0.394 -8.601 1.00 95.31 91 LYS A O 1
ATOM 715 N N . THR A 1 92 ? 3.213 -0.838 -8.565 1.00 94.88 92 THR A N 1
ATOM 716 C CA . THR A 1 92 ? 2.458 -0.046 -9.543 1.00 94.88 92 THR A CA 1
ATOM 717 C C . THR A 1 92 ? 1.289 0.608 -8.831 1.00 94.88 92 THR A C 1
ATOM 719 O O . THR A 1 92 ? 0.511 -0.078 -8.181 1.00 94.88 92 THR A O 1
ATOM 722 N N . TYR A 1 93 ? 1.144 1.921 -8.937 1.00 94.25 93 TYR A N 1
ATOM 723 C CA . TYR A 1 93 ? 0.010 2.666 -8.406 1.00 94.25 93 TYR A CA 1
ATOM 724 C C . TYR A 1 93 ? -0.702 3.398 -9.535 1.00 94.25 93 TYR A C 1
ATOM 726 O O . TYR A 1 93 ? -0.105 4.255 -10.185 1.00 94.25 93 TYR A O 1
ATOM 734 N N . SER A 1 94 ? -1.970 3.067 -9.755 1.00 92.88 94 SER A N 1
ATOM 735 C CA . SER A 1 94 ? -2.806 3.692 -10.778 1.00 92.88 94 SER A CA 1
ATOM 736 C C . SER A 1 94 ? -3.983 4.410 -10.140 1.00 92.88 94 SER A C 1
ATOM 738 O O . SER A 1 94 ? -4.669 3.813 -9.313 1.00 92.88 94 SER A O 1
ATOM 740 N N . THR A 1 95 ? -4.273 5.634 -10.562 1.00 92.50 95 THR A N 1
ATOM 741 C CA . THR A 1 95 ? -5.479 6.366 -10.173 1.00 92.50 95 THR A CA 1
ATOM 742 C C . THR A 1 95 ? -6.362 6.598 -11.381 1.00 92.50 95 THR A C 1
ATOM 744 O O . THR A 1 95 ? -5.900 6.967 -12.461 1.00 92.50 95 THR A O 1
ATOM 747 N N . ARG A 1 96 ? -7.659 6.385 -11.191 1.00 91.38 96 ARG A N 1
ATOM 748 C CA . ARG A 1 96 ? -8.697 6.684 -12.165 1.00 91.38 96 ARG A CA 1
ATOM 749 C C . ARG A 1 96 ? -9.636 7.718 -11.543 1.00 91.38 96 ARG A C 1
ATOM 751 O O . ARG A 1 96 ? -10.444 7.339 -10.688 1.00 91.38 96 ARG A O 1
ATOM 758 N N . PRO A 1 97 ? -9.512 8.999 -11.934 1.00 90.19 97 PRO A N 1
ATOM 759 C CA . PRO A 1 97 ? -10.435 10.032 -11.488 1.00 90.19 97 PRO A CA 1
ATOM 760 C C . PRO A 1 97 ? -11.834 9.784 -12.060 1.00 90.19 97 PRO A C 1
ATOM 762 O O . PRO A 1 97 ? -11.984 9.051 -13.043 1.00 90.19 97 PRO A O 1
ATOM 765 N N . ALA A 1 98 ? -12.858 10.429 -11.496 1.00 89.75 98 ALA A N 1
ATOM 766 C CA . ALA A 1 98 ? -14.209 10.323 -12.044 1.00 89.75 98 ALA A CA 1
ATOM 767 C C . ALA A 1 98 ? -14.303 10.860 -13.488 1.00 89.75 98 ALA A C 1
ATOM 769 O O . ALA A 1 98 ? -15.074 10.356 -14.307 1.00 89.75 98 ALA A O 1
ATOM 770 N N . ARG A 1 99 ? -13.472 11.859 -13.820 1.00 86.62 99 ARG A N 1
ATOM 771 C CA . ARG A 1 99 ? -13.278 12.387 -15.177 1.00 86.62 99 ARG A CA 1
ATOM 772 C C . ARG A 1 99 ? -11.793 12.603 -15.462 1.00 86.62 99 ARG A C 1
ATOM 774 O O . ARG A 1 99 ? -11.060 13.093 -14.608 1.00 86.62 99 ARG A O 1
ATOM 781 N N . GLY A 1 100 ? -11.375 12.307 -16.690 1.00 84.19 100 GLY A N 1
ATOM 782 C CA . GLY A 1 100 ? -9.994 12.462 -17.151 1.00 84.19 100 GLY A CA 1
ATOM 783 C C . GLY A 1 100 ? -9.263 11.131 -17.317 1.00 84.19 100 GLY A C 1
ATOM 784 O O . GLY A 1 100 ? -9.859 10.058 -17.236 1.00 84.19 100 GLY A O 1
ATOM 785 N N . ASN A 1 101 ? -7.961 11.220 -17.585 1.00 85.38 101 ASN A N 1
ATOM 786 C CA . ASN A 1 101 ? -7.134 10.056 -17.887 1.00 85.38 101 ASN A CA 1
ATOM 787 C C . ASN A 1 101 ? -6.658 9.344 -16.621 1.00 85.38 101 ASN A C 1
ATOM 789 O O . ASN A 1 101 ? -6.423 9.967 -15.581 1.00 85.38 101 ASN A O 1
ATOM 793 N N . ILE A 1 102 ? -6.464 8.033 -16.754 1.00 87.69 102 ILE A N 1
ATOM 794 C CA . ILE A 1 102 ? -5.787 7.220 -15.747 1.00 87.69 102 ILE A CA 1
ATOM 795 C C . ILE A 1 102 ? -4.347 7.715 -15.621 1.00 87.69 102 ILE A C 1
ATOM 797 O O . ILE A 1 102 ? -3.684 8.001 -16.620 1.00 87.69 102 ILE A O 1
ATOM 801 N N . ARG A 1 103 ? -3.868 7.823 -14.384 1.00 86.81 103 ARG A N 1
ATOM 802 C CA . ARG A 1 103 ? -2.471 8.134 -14.084 1.00 86.81 103 ARG A CA 1
ATOM 803 C C . ARG A 1 103 ? -1.839 6.914 -13.462 1.00 86.81 103 ARG A C 1
ATOM 805 O O . ARG A 1 103 ? -2.399 6.361 -12.521 1.00 86.81 103 ARG A O 1
ATOM 812 N N . THR A 1 104 ? -0.666 6.538 -13.943 1.00 88.31 104 THR A N 1
ATOM 813 C CA . THR A 1 104 ? 0.071 5.392 -13.417 1.00 88.31 104 THR A CA 1
ATOM 814 C C . THR A 1 104 ? 1.427 5.857 -12.927 1.00 88.31 104 THR A C 1
ATOM 816 O O . THR A 1 104 ? 2.090 6.686 -13.539 1.00 88.31 104 THR A O 1
ATOM 819 N N . SER A 1 105 ? 1.848 5.331 -11.791 1.00 89.00 105 SER A N 1
ATOM 820 C CA . SER A 1 105 ? 3.196 5.481 -11.269 1.00 89.00 105 SER A CA 1
ATOM 821 C C . SER A 1 105 ? 3.739 4.105 -10.943 1.00 89.00 105 SER A C 1
ATOM 823 O O . SER A 1 105 ? 2.997 3.223 -10.515 1.00 89.00 105 SER A O 1
ATOM 825 N N . MET A 1 106 ? 5.022 3.908 -11.189 1.00 90.94 106 MET A N 1
ATOM 826 C CA . MET A 1 106 ? 5.703 2.649 -10.935 1.00 90.94 106 MET A CA 1
ATOM 827 C C . MET A 1 106 ? 6.955 2.940 -10.123 1.00 90.94 106 MET A C 1
ATOM 829 O O . MET A 1 106 ? 7.611 3.958 -10.338 1.00 90.94 106 MET A O 1
ATOM 833 N N . THR A 1 107 ? 7.269 2.060 -9.187 1.00 91.06 107 THR A N 1
ATOM 834 C CA . THR A 1 107 ? 8.527 2.076 -8.449 1.00 91.06 107 THR A CA 1
ATOM 835 C C . THR A 1 107 ? 9.152 0.700 -8.552 1.00 91.06 107 THR A C 1
ATOM 837 O O . THR A 1 107 ? 8.547 -0.267 -8.085 1.00 91.06 107 THR A O 1
ATOM 840 N N . ASP A 1 108 ? 10.337 0.630 -9.147 1.00 92.81 108 ASP A N 1
ATOM 841 C CA . ASP A 1 108 ? 11.162 -0.573 -9.196 1.00 92.81 108 ASP A CA 1
ATOM 842 C C . ASP A 1 108 ? 12.157 -0.599 -8.046 1.00 92.81 108 ASP A C 1
ATOM 844 O O . ASP A 1 108 ? 12.684 0.441 -7.648 1.00 92.81 108 ASP A O 1
ATOM 848 N N . TYR A 1 109 ? 12.400 -1.796 -7.526 1.00 91.31 109 TYR A N 1
ATOM 849 C CA . TYR A 1 109 ? 13.304 -2.071 -6.421 1.00 91.31 109 TYR A CA 1
ATOM 850 C C . TYR A 1 109 ? 14.414 -2.990 -6.930 1.00 91.31 109 TYR A C 1
ATOM 852 O O . TYR A 1 109 ? 14.157 -4.154 -7.243 1.00 91.31 109 TYR A O 1
ATOM 860 N N . LEU A 1 110 ? 15.634 -2.461 -7.019 1.00 90.44 110 LEU A N 1
ATOM 861 C CA . LEU A 1 110 ? 16.806 -3.186 -7.506 1.00 90.44 110 LEU A CA 1
ATOM 862 C C . LEU A 1 110 ? 17.998 -2.871 -6.601 1.00 90.44 110 LEU A C 1
ATOM 864 O O . LEU A 1 110 ? 18.324 -1.703 -6.406 1.00 90.44 110 LEU A O 1
ATOM 868 N N . ASP A 1 111 ? 18.599 -3.904 -6.011 1.00 88.00 111 ASP A N 1
ATOM 869 C CA . ASP A 1 111 ? 19.833 -3.829 -5.212 1.00 88.00 111 ASP A CA 1
ATOM 870 C C . ASP A 1 111 ? 19.852 -2.729 -4.134 1.00 88.00 111 ASP A C 1
ATOM 872 O O . ASP A 1 111 ? 20.858 -2.071 -3.883 1.00 88.00 111 ASP A O 1
ATOM 876 N N . GLY A 1 112 ? 18.707 -2.515 -3.479 1.00 88.25 112 GLY A N 1
ATOM 877 C CA . GLY A 1 112 ? 18.546 -1.507 -2.424 1.00 88.25 112 GLY A CA 1
ATOM 878 C C . GLY A 1 112 ? 18.214 -0.096 -2.924 1.00 88.25 112 GLY A C 1
ATOM 879 O O . GLY A 1 112 ? 17.895 0.772 -2.111 1.00 88.25 112 GLY A O 1
ATOM 880 N N . PHE A 1 113 ? 18.201 0.130 -4.236 1.00 90.62 113 PHE A N 1
ATOM 881 C CA . PHE A 1 113 ? 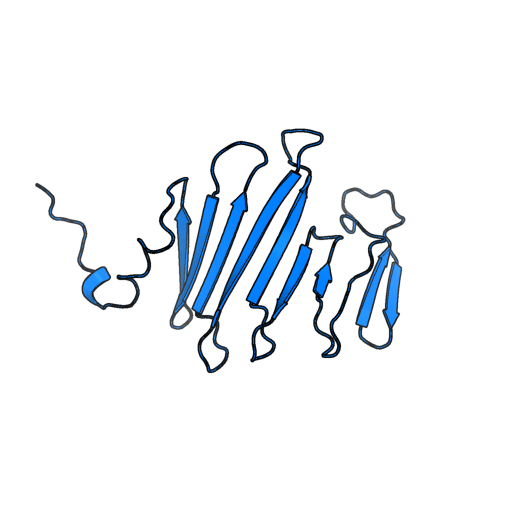17.775 1.382 -4.856 1.00 90.62 113 PHE A CA 1
ATOM 882 C C . PHE A 1 113 ? 16.312 1.329 -5.308 1.00 90.62 113 PHE A C 1
ATOM 884 O O . PHE A 1 113 ? 15.738 0.263 -5.542 1.00 90.62 113 PHE A O 1
ATOM 891 N N . GLN A 1 114 ? 15.699 2.513 -5.413 1.00 90.00 114 GLN A N 1
ATOM 892 C CA . GLN A 1 114 ? 14.319 2.688 -5.863 1.00 90.00 114 GLN A CA 1
ATOM 893 C C . GLN A 1 114 ? 14.268 3.585 -7.095 1.00 90.00 114 GLN A C 1
ATOM 895 O O . GLN A 1 114 ? 14.704 4.736 -7.046 1.00 90.00 114 GLN A O 1
ATOM 900 N N . TYR A 1 115 ? 13.657 3.095 -8.170 1.00 88.00 115 TYR A N 1
ATOM 901 C CA . TYR A 1 115 ? 13.518 3.822 -9.430 1.00 88.00 115 TYR A CA 1
ATOM 902 C C . TYR A 1 115 ? 12.055 4.154 -9.651 1.00 88.00 115 TYR A C 1
ATOM 904 O O . TYR A 1 115 ? 11.227 3.268 -9.832 1.00 88.00 115 TYR A O 1
ATOM 912 N N . SER A 1 116 ? 11.718 5.441 -9.583 1.00 86.31 116 SER A N 1
ATOM 913 C CA . SER A 1 116 ? 10.332 5.892 -9.690 1.00 86.31 116 SER A CA 1
ATOM 914 C C . SER A 1 116 ? 10.041 6.489 -11.056 1.00 86.31 116 SER A C 1
ATOM 916 O O . SER A 1 116 ? 10.717 7.410 -11.507 1.00 86.31 116 SER A O 1
ATOM 918 N N . TYR A 1 117 ? 8.964 6.017 -11.666 1.00 83.31 117 TYR A N 1
ATOM 919 C CA . TYR A 1 117 ? 8.413 6.540 -12.901 1.00 83.31 117 TYR A CA 1
ATOM 920 C C . TYR A 1 117 ? 6.977 7.028 -12.683 1.00 83.31 117 TYR A C 1
ATOM 922 O O . TYR A 1 117 ? 6.200 6.429 -11.937 1.00 83.31 117 TYR A O 1
ATOM 930 N N . ARG A 1 118 ? 6.614 8.135 -13.336 1.00 82.50 118 ARG A N 1
ATOM 931 C CA . ARG A 1 118 ? 5.263 8.707 -13.308 1.00 82.50 118 ARG A CA 1
ATOM 932 C C . ARG A 1 118 ? 4.798 8.943 -14.737 1.00 82.50 118 ARG A C 1
ATOM 934 O O . ARG A 1 118 ? 5.380 9.749 -15.457 1.00 82.50 118 ARG A O 1
ATOM 941 N N . GLU A 1 119 ? 3.740 8.253 -15.129 1.00 75.50 119 GLU A N 1
ATOM 942 C CA . GLU A 1 119 ? 3.097 8.414 -16.422 1.00 75.50 119 GLU A CA 1
ATOM 943 C C . GLU A 1 119 ? 2.013 9.488 -16.332 1.00 75.50 119 GLU A C 1
ATOM 945 O O . GLU A 1 119 ? 1.015 9.352 -15.618 1.00 75.50 119 GLU A O 1
ATOM 950 N N . ALA A 1 120 ? 2.212 10.576 -17.073 1.00 62.53 120 ALA A N 1
ATOM 951 C CA . ALA A 1 120 ? 1.273 11.687 -17.166 1.00 62.53 120 ALA A CA 1
ATOM 952 C C . ALA A 1 120 ? 0.327 11.536 -18.374 1.00 62.53 120 ALA A C 1
ATOM 954 O O . ALA A 1 120 ? 0.164 12.472 -19.151 1.00 62.53 120 ALA A O 1
ATOM 955 N N . GLY A 1 121 ? -0.312 10.368 -18.523 1.00 56.09 121 GLY A N 1
ATOM 956 C CA . GLY A 1 121 ? -1.423 10.184 -19.470 1.00 56.09 121 GLY A CA 1
ATOM 957 C C . GLY A 1 121 ? -1.109 9.473 -20.792 1.00 56.09 121 GLY A C 1
ATOM 958 O O . GLY A 1 121 ? -1.771 9.759 -21.785 1.00 56.09 121 GLY A O 1
ATOM 959 N N . GLY A 1 122 ? -0.155 8.540 -20.810 1.00 54.12 122 GLY A N 1
ATOM 960 C CA . GLY A 1 122 ? -0.028 7.525 -21.861 1.00 54.12 122 GLY A CA 1
ATOM 961 C C . GLY A 1 122 ? -0.659 6.201 -21.422 1.00 54.12 122 GLY A C 1
ATOM 962 O O . GLY A 1 122 ? -0.723 5.905 -20.233 1.00 54.12 122 GLY A O 1
ATOM 963 N N . ILE A 1 123 ? -1.182 5.422 -22.369 1.00 47.31 123 ILE A N 1
ATOM 964 C CA . ILE A 1 123 ? -1.573 4.020 -22.165 1.00 47.31 123 ILE A CA 1
ATOM 965 C C . ILE A 1 123 ? -0.460 3.167 -22.749 1.00 47.31 123 ILE A C 1
ATOM 967 O O . ILE A 1 123 ? -0.542 2.740 -23.897 1.00 47.31 123 ILE A O 1
ATOM 971 N N . CYS A 1 124 ? 0.600 2.928 -21.983 1.00 53.47 124 CYS A N 1
ATOM 972 C CA . CYS A 1 124 ? 1.473 1.824 -22.333 1.00 53.47 124 CYS A CA 1
ATOM 973 C C . CYS A 1 124 ? 2.047 1.111 -21.113 1.00 53.47 124 CYS A C 1
ATOM 975 O O . CYS A 1 124 ? 3.131 1.419 -20.623 1.00 53.47 124 CYS A O 1
ATOM 977 N N . LEU A 1 125 ? 1.313 0.082 -20.677 1.00 47.25 125 LEU A N 1
ATOM 978 C CA . LEU A 1 125 ? 1.701 -0.807 -19.581 1.00 47.25 125 LEU A CA 1
ATOM 979 C C . LEU A 1 125 ? 3.014 -1.573 -19.848 1.00 47.25 125 LEU A C 1
ATOM 981 O O . LEU A 1 125 ? 3.645 -1.999 -18.885 1.00 47.25 125 LEU A O 1
ATOM 985 N N . THR A 1 126 ? 3.428 -1.744 -21.112 1.00 49.22 126 THR A N 1
ATOM 986 C CA . THR A 1 126 ? 4.638 -2.498 -21.500 1.00 49.22 126 THR A CA 1
ATOM 987 C C . THR A 1 126 ? 5.814 -1.621 -21.942 1.00 49.22 126 THR A C 1
ATOM 989 O O . THR A 1 126 ? 6.957 -2.059 -21.852 1.00 49.22 126 THR A O 1
ATOM 992 N N . CYS A 1 127 ? 5.591 -0.356 -22.319 1.00 51.38 127 CYS A N 1
ATOM 993 C CA . CYS A 1 127 ? 6.598 0.468 -23.007 1.00 51.38 127 CYS A CA 1
ATOM 994 C C . CYS A 1 127 ? 7.842 0.833 -22.181 1.00 51.38 127 CYS A C 1
ATOM 996 O O . CYS A 1 127 ? 8.735 1.493 -22.706 1.00 51.38 127 CYS A O 1
ATOM 998 N N . ARG A 1 128 ? 7.916 0.501 -20.887 1.00 54.12 128 ARG A N 1
ATOM 999 C CA . ARG A 1 128 ? 9.019 0.958 -20.018 1.00 54.12 128 ARG A CA 1
ATOM 1000 C C . ARG A 1 128 ? 9.663 -0.125 -19.156 1.00 54.12 128 ARG A C 1
ATOM 1002 O O . ARG A 1 128 ? 10.489 0.199 -18.312 1.00 54.12 128 ARG A O 1
ATOM 1009 N N . THR A 1 129 ? 9.329 -1.394 -19.383 1.00 49.78 129 THR A N 1
ATOM 1010 C CA . THR A 1 129 ? 10.010 -2.537 -18.740 1.00 49.78 129 THR A CA 1
ATOM 1011 C C . THR A 1 129 ? 10.802 -3.423 -19.663 1.00 49.78 129 THR A C 1
ATOM 1013 O O . THR A 1 129 ? 11.598 -4.205 -19.163 1.00 49.78 129 THR A O 1
ATOM 1016 N N . GLU A 1 130 ? 10.628 -3.299 -20.974 1.00 45.75 130 GLU A N 1
ATOM 1017 C CA . GLU A 1 130 ? 11.365 -4.138 -21.924 1.00 45.75 130 GLU A CA 1
ATOM 1018 C C . GLU A 1 130 ? 12.875 -3.852 -21.903 1.00 45.75 130 GLU A C 1
ATOM 1020 O O . GL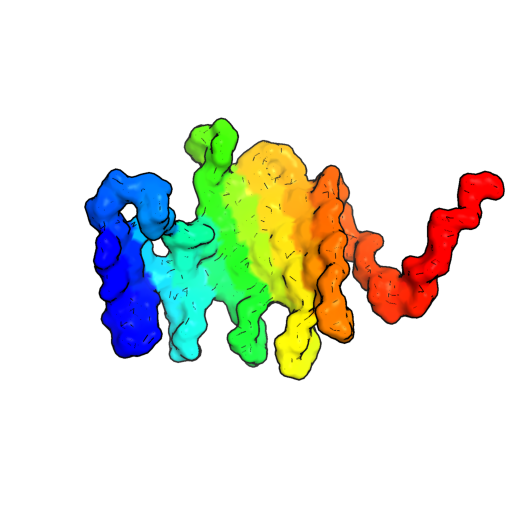U A 1 130 ? 13.656 -4.727 -22.246 1.00 45.75 130 GLU A O 1
ATOM 1025 N N . TYR A 1 131 ? 13.293 -2.678 -21.413 1.00 44.50 131 TYR A N 1
ATOM 1026 C CA . TYR A 1 131 ? 14.701 -2.266 -21.389 1.00 44.50 131 TYR A CA 1
ATOM 1027 C C . TYR A 1 131 ? 15.311 -2.182 -19.982 1.00 44.50 131 TYR A C 1
ATOM 1029 O O . TYR A 1 131 ? 16.524 -2.214 -19.843 1.00 44.50 131 TYR A O 1
ATOM 1037 N N . ALA A 1 132 ? 14.513 -2.120 -18.912 1.00 44.50 132 ALA A N 1
ATOM 1038 C CA . ALA A 1 132 ? 15.028 -1.886 -17.553 1.00 44.50 132 ALA A CA 1
ATOM 1039 C C . ALA A 1 132 ? 15.849 -3.059 -16.966 1.00 44.50 132 ALA A C 1
ATOM 1041 O O . ALA A 1 132 ? 16.429 -2.913 -15.894 1.00 44.50 132 ALA A O 1
ATOM 1042 N N . PHE A 1 133 ? 15.891 -4.205 -17.656 1.00 51.78 133 PHE A N 1
ATOM 1043 C CA . PHE A 1 133 ? 16.665 -5.390 -17.268 1.00 51.78 133 PHE A CA 1
ATOM 1044 C C . PHE A 1 133 ? 17.887 -5.656 -18.165 1.00 51.78 133 PHE A C 1
ATOM 1046 O O . PHE A 1 133 ? 18.598 -6.627 -17.930 1.00 51.78 133 PHE A O 1
ATOM 1053 N N . GLU A 1 134 ? 18.150 -4.807 -19.162 1.00 47.03 134 GLU A N 1
ATOM 1054 C CA . GLU A 1 134 ? 19.305 -4.923 -20.058 1.00 47.03 134 GLU A CA 1
ATOM 1055 C C . GLU A 1 134 ? 20.331 -3.830 -19.719 1.00 47.03 134 GLU A C 1
ATOM 1057 O O . GLU A 1 134 ? 19.986 -2.653 -19.587 1.00 47.03 134 GLU A O 1
ATOM 1062 N N . GLU A 1 135 ? 21.616 -4.191 -19.642 1.00 46.28 135 GLU A N 1
ATOM 1063 C CA . GLU A 1 135 ? 22.736 -3.263 -19.386 1.00 46.28 135 GLU A CA 1
ATOM 1064 C C . GLU A 1 135 ? 22.784 -2.101 -20.411 1.00 46.28 135 GLU A C 1
ATOM 1066 O O . GLU A 1 135 ? 23.314 -1.024 -20.143 1.00 46.28 135 GLU A O 1
ATOM 1071 N N . GLN A 1 136 ? 22.158 -2.283 -21.579 1.00 50.16 136 GLN A N 1
ATOM 1072 C CA . GLN A 1 136 ? 22.148 -1.322 -22.685 1.00 50.16 136 GLN A CA 1
ATOM 1073 C C . GLN A 1 136 ? 21.122 -0.184 -22.554 1.00 50.16 136 GLN A C 1
ATOM 1075 O O . GLN A 1 136 ? 21.219 0.803 -23.285 1.00 50.16 136 GLN A O 1
ATOM 1080 N N . ALA A 1 137 ? 20.181 -0.243 -21.605 1.00 47.25 137 ALA A N 1
ATOM 1081 C CA . ALA A 1 137 ? 19.234 0.856 -21.365 1.00 47.25 137 ALA A CA 1
ATOM 1082 C C . ALA A 1 137 ? 19.878 2.122 -20.774 1.00 47.25 137 ALA A C 1
ATOM 1084 O O . ALA A 1 137 ? 19.239 3.172 -20.699 1.00 47.25 137 ALA A O 1
ATOM 1085 N N . TYR A 1 138 ? 21.148 2.023 -20.375 1.00 52.19 138 TYR A N 1
ATOM 1086 C CA . TYR A 1 138 ? 21.958 3.109 -19.830 1.00 52.19 138 TYR A CA 1
ATOM 1087 C C . TYR A 1 138 ? 22.847 3.794 -20.885 1.00 52.19 138 TYR A C 1
ATOM 1089 O O . TYR A 1 138 ? 23.654 4.656 -20.539 1.00 52.19 138 TYR A O 1
ATOM 1097 N N . GLY A 1 139 ? 22.710 3.446 -22.172 1.00 48.72 139 GLY A N 1
ATOM 1098 C CA . GLY A 1 139 ? 23.363 4.171 -23.262 1.00 48.72 139 GLY A CA 1
ATOM 1099 C C . GLY A 1 139 ? 22.830 5.603 -23.366 1.00 48.72 139 GLY A C 1
ATOM 1100 O O . GLY A 1 139 ? 21.630 5.811 -23.530 1.00 48.72 139 GLY A O 1
ATOM 1101 N N . ASN A 1 140 ? 23.719 6.593 -23.243 1.00 43.69 140 ASN A N 1
ATOM 1102 C CA . ASN A 1 140 ? 23.385 8.019 -23.224 1.00 43.69 140 ASN A CA 1
ATOM 1103 C C . ASN A 1 140 ? 22.404 8.424 -24.341 1.00 43.69 140 ASN A C 1
ATOM 1105 O O . ASN A 1 140 ? 22.707 8.289 -25.527 1.00 43.69 140 ASN A O 1
ATOM 1109 N N . ILE A 1 141 ? 21.277 9.040 -23.964 1.00 53.84 141 ILE A N 1
ATOM 1110 C CA . ILE A 1 141 ? 20.464 9.865 -24.870 1.00 53.84 141 ILE A CA 1
ATOM 1111 C C . ILE A 1 141 ? 21.246 11.162 -25.116 1.00 53.84 141 ILE A C 1
ATOM 1113 O O . ILE A 1 141 ? 20.996 12.194 -24.499 1.00 53.84 141 ILE A O 1
ATOM 1117 N N . SER A 1 142 ? 22.253 11.100 -25.980 1.00 49.25 142 SER A N 1
ATOM 1118 C CA . SER A 1 142 ? 22.949 12.286 -26.474 1.00 49.25 142 SER A CA 1
ATOM 1119 C C . SER A 1 142 ? 23.573 12.037 -27.843 1.00 49.25 142 SER A C 1
ATOM 1121 O O . SER A 1 142 ? 24.770 12.225 -28.017 1.00 49.25 142 SER A O 1
ATOM 1123 N N . THR A 1 143 ? 22.763 11.640 -28.818 1.00 45.50 143 THR A N 1
ATOM 1124 C CA . THR A 1 143 ? 23.043 11.890 -30.240 1.00 45.50 143 THR A CA 1
ATOM 1125 C C . THR A 1 143 ? 21.729 11.902 -31.013 1.00 45.50 143 THR A C 1
ATOM 1127 O O . THR A 1 143 ? 21.297 10.912 -31.593 1.00 45.50 143 THR A O 1
ATOM 1130 N N . ALA A 1 144 ? 21.076 13.060 -31.000 1.00 37.69 144 ALA A N 1
ATOM 1131 C CA . ALA A 1 144 ? 20.124 13.445 -32.029 1.00 37.69 144 ALA A CA 1
ATOM 1132 C C . ALA A 1 144 ? 20.504 14.851 -32.504 1.00 37.69 144 ALA A C 1
ATOM 1134 O O . ALA A 1 144 ? 19.993 15.835 -31.979 1.00 37.69 144 ALA A O 1
ATOM 1135 N N . PHE A 1 145 ? 21.456 14.903 -33.437 1.00 37.28 145 PHE A N 1
ATOM 1136 C CA . PHE A 1 145 ? 21.546 15.862 -34.541 1.00 37.28 145 PHE A CA 1
ATOM 1137 C C . PHE A 1 145 ? 22.225 15.152 -35.710 1.00 37.28 145 PHE A C 1
ATOM 1139 O O . PHE A 1 145 ? 23.221 14.439 -35.445 1.00 37.28 145 PHE A O 1
#

pLDDT: mean 84.7, std 17.6, range [37.28, 98.56]

Secondary structure (DSSP, 8-state):
-EEEEETTEEEEEE--S--TTS-SS-SPBEEE-TTS-EEEEGGGTEEEEEE-TTS-EEEEEEEEE-SSSTT-EEEEEEEEEE-TTS-EEEEEEEEE-SSS--EEEEEEEETTEEEEEEESS---SSTTTSSTTSGGGGS-S----